Protein AF-S0FCI5-F1 (afdb_monomer)

Mean predicted aligned error: 10.18 Å

Organism: NCBI:txid547042

Nearest PDB structures (foldseek):
  4xsh-assembly1_A  TM=2.974E-01  e=1.223E+00  Homo sapiens
  5ded-assembly2_H  TM=2.286E-01  e=2.019E+00  Bacillus subtilis PY79

Foldseek 3Di:
DPPVPVLQVVLQVDCLQQDAPLSSVVVSCVSVVHDQLVQEWEQAPEADPDPSDGQWPGWDWDFDPDVVDGRIHIYTYGNHDFPVNVDDPVVQDDPDLDDPPDDPVSSVVSVVVVVVSSVVVSVVRRVVSSVVSSVVSVVVVD

Radius of gyration: 18.37 Å; Cα contacts (8 Å, |Δi|>4): 162; chains: 1; bounding box: 46×34×46 Å

Secondary structure (DSSP, 8-state):
-TTSHHHHHHHHHSSGGGS-HHHHHHHHHHHHTS--GGGEEEEE----SSTT--SEEEEEEEEEEETTEEEEEEEEEESS--GGGGS-GGGTS-S-S--TT--HHHHHHHHHHHHHHHHHHHHHHHHHHHHHHHHHHHHHT-

pLDDT: mean 75.14, std 11.74, range [37.97, 89.06]

Sequence (142 aa):
MLAQKKPLENIQRSQAINFVAEIFYDELQFILDRRLVDHTMVNCHGMNSRVKSRDVLSVSEQHIATANADKEYILLNLARNSIYHQLPELLFHPLVLSTPGMSNKEIVEAIRANEKQDKELIQFFAPFDTEFFKEKVRINNR

Solvent-accessible surface area (backbone atoms only — not comparable to full-atom values): 8362 Å² total; per-residue (Å²): 125,89,73,63,59,60,62,51,58,49,47,67,71,42,76,51,40,70,33,56,53,56,60,34,50,51,52,50,29,59,77,65,74,46,90,49,80,93,33,54,42,35,44,48,74,29,71,58,96,49,96,84,60,51,40,37,71,47,76,46,81,45,76,48,79,46,102,88,47,80,44,71,27,42,36,40,33,28,38,37,66,33,67,63,75,73,48,68,61,75,82,82,44,75,99,67,92,67,66,97,82,71,49,76,67,53,52,53,50,51,52,54,52,50,58,50,51,51,53,53,50,45,60,68,41,22,67,57,43,26,53,55,48,53,50,50,41,58,58,72,74,104

Structure (mmCIF, N/CA/C/O backbone):
data_AF-S0FCI5-F1
#
_entry.id   AF-S0FCI5-F1
#
loop_
_atom_site.group_PDB
_atom_site.id
_atom_site.type_symbol
_atom_site.label_atom_id
_atom_site.label_alt_id
_atom_site.label_comp_id
_atom_site.label_asym_id
_atom_site.label_entity_id
_atom_site.label_seq_id
_atom_site.pdbx_PDB_ins_code
_atom_site.Cartn_x
_atom_site.Cartn_y
_atom_site.Cartn_z
_atom_site.occupancy
_atom_site.B_iso_or_equiv
_atom_site.auth_seq_id
_atom_site.auth_comp_id
_atom_site.auth_asym_id
_atom_site.auth_atom_id
_atom_site.pdbx_PDB_model_num
ATOM 1 N N . MET A 1 1 ? -10.424 20.175 5.854 1.00 37.97 1 MET A N 1
ATOM 2 C CA . MET A 1 1 ? -10.261 21.185 6.947 1.00 37.97 1 MET A CA 1
ATOM 3 C C . MET A 1 1 ? -9.251 20.661 7.976 1.00 37.97 1 MET A C 1
ATOM 5 O O . MET A 1 1 ? -9.254 19.470 8.233 1.00 37.97 1 MET A O 1
ATOM 9 N N . LEU A 1 2 ? -8.422 21.530 8.578 1.00 42.03 2 LEU A N 1
ATOM 10 C CA . LEU A 1 2 ? -7.223 21.268 9.418 1.00 42.03 2 LEU A CA 1
ATOM 11 C C . LEU A 1 2 ? -7.336 20.324 10.654 1.00 42.03 2 LEU A C 1
ATOM 13 O O . LEU A 1 2 ? -6.376 20.219 11.417 1.00 42.03 2 LEU A O 1
ATOM 17 N N . ALA A 1 3 ? -8.460 19.648 10.894 1.00 46.16 3 ALA A N 1
ATOM 18 C CA . ALA A 1 3 ? -8.691 18.886 12.126 1.00 46.16 3 ALA A CA 1
ATOM 19 C C . ALA A 1 3 ? -8.003 17.503 12.161 1.00 46.16 3 ALA A C 1
ATOM 21 O O . ALA A 1 3 ? -7.606 17.055 13.235 1.00 46.16 3 ALA A O 1
ATOM 22 N N . GLN A 1 4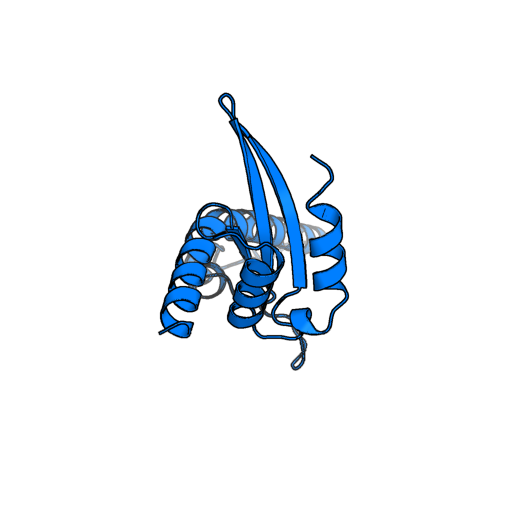 ? -7.804 16.856 11.007 1.00 53.00 4 GLN A N 1
ATOM 23 C CA . GLN A 1 4 ? -7.301 15.472 10.923 1.00 53.00 4 GLN A CA 1
ATOM 24 C C . GLN A 1 4 ? -5.765 15.354 10.927 1.00 53.00 4 GLN A C 1
ATOM 26 O O . GLN A 1 4 ? -5.198 14.301 11.218 1.00 53.00 4 GLN A O 1
ATOM 31 N N . LYS A 1 5 ? -5.055 16.465 10.705 1.00 57.44 5 LYS A N 1
ATOM 32 C CA . LYS A 1 5 ? -3.588 16.458 10.633 1.00 57.44 5 LYS A CA 1
ATOM 33 C C . LYS A 1 5 ? -2.926 16.129 11.980 1.00 57.44 5 LYS A C 1
ATOM 35 O O . LYS A 1 5 ? -1.921 15.426 12.028 1.00 57.44 5 LYS A O 1
ATOM 40 N N . LYS A 1 6 ? -3.524 16.588 13.087 1.00 59.38 6 LYS A N 1
ATOM 41 C CA . LYS A 1 6 ? -3.042 16.330 14.457 1.00 59.38 6 LYS A CA 1
ATOM 42 C C . LYS A 1 6 ? -3.079 14.843 14.852 1.00 59.38 6 LYS A C 1
ATOM 44 O O . LYS A 1 6 ? -2.056 14.362 15.338 1.00 59.38 6 LYS A O 1
ATOM 49 N N . PRO A 1 7 ? -4.189 14.097 14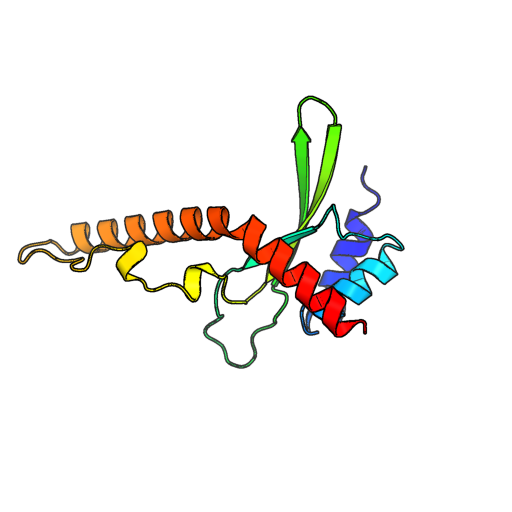.679 1.00 63.97 7 PRO A N 1
ATOM 50 C CA . PRO A 1 7 ? -4.217 12.675 15.030 1.00 63.97 7 PRO A CA 1
ATOM 51 C C . PRO A 1 7 ? -3.266 11.825 14.173 1.00 63.97 7 PRO A C 1
ATOM 53 O O . PRO A 1 7 ? -2.631 10.918 14.709 1.00 63.97 7 PRO A O 1
ATOM 56 N N . LEU A 1 8 ? -3.078 12.155 12.891 1.00 67.06 8 LEU A N 1
ATOM 57 C CA . LEU A 1 8 ? -2.139 11.437 12.020 1.00 67.06 8 LEU A CA 1
ATOM 58 C C . LEU A 1 8 ? -0.672 11.660 12.397 1.00 67.06 8 LEU A C 1
ATOM 60 O O . LEU A 1 8 ? 0.104 10.710 12.472 1.00 67.06 8 LEU A O 1
ATOM 64 N N . GLU A 1 9 ? -0.273 12.896 12.687 1.00 67.19 9 GLU A N 1
ATOM 65 C CA . GLU A 1 9 ? 1.089 13.168 13.160 1.00 67.19 9 GLU A CA 1
ATOM 66 C C . GLU A 1 9 ? 1.356 12.503 14.521 1.00 67.19 9 GLU A C 1
ATOM 68 O O . GLU A 1 9 ? 2.461 12.017 14.773 1.00 67.19 9 GLU A O 1
ATOM 73 N N . ASN A 1 10 ? 0.337 12.414 15.380 1.00 67.31 10 ASN A N 1
ATOM 74 C CA . ASN A 1 10 ? 0.439 11.739 16.671 1.00 67.31 10 ASN A CA 1
ATOM 75 C C . ASN A 1 10 ? 0.583 10.219 16.524 1.00 67.31 10 ASN A C 1
ATOM 77 O O . ASN A 1 10 ? 1.436 9.636 17.192 1.00 67.31 10 ASN A O 1
ATOM 81 N N . ILE A 1 11 ? -0.191 9.570 15.645 1.00 70.50 11 ILE A N 1
ATOM 82 C CA . ILE A 1 11 ? -0.103 8.113 15.455 1.00 70.50 11 ILE A CA 1
ATOM 83 C C . ILE A 1 11 ? 1.198 7.704 14.753 1.00 70.50 11 ILE A C 1
ATOM 85 O O . ILE A 1 11 ? 1.775 6.670 15.076 1.00 70.50 11 ILE A O 1
ATOM 89 N N . GLN A 1 12 ? 1.724 8.550 13.862 1.00 66.94 12 GLN A N 1
ATOM 90 C CA . GLN A 1 12 ? 3.041 8.337 13.259 1.00 66.94 12 GLN A CA 1
ATOM 91 C C . GLN A 1 12 ? 4.187 8.416 14.274 1.00 66.94 12 GLN A C 1
ATOM 93 O O . GLN A 1 12 ? 5.214 7.758 14.102 1.00 66.94 12 GLN A O 1
ATOM 98 N N . ARG A 1 13 ? 4.031 9.245 15.311 1.00 66.81 13 ARG A N 1
ATOM 99 C CA . ARG A 1 13 ? 5.012 9.422 16.391 1.00 66.81 13 ARG A CA 1
ATOM 100 C C . ARG A 1 13 ? 4.805 8.458 17.561 1.00 66.81 13 ARG A C 1
ATOM 102 O O . ARG A 1 13 ? 5.662 8.401 18.440 1.00 66.81 13 ARG A O 1
ATOM 109 N N . SER A 1 14 ? 3.691 7.729 17.595 1.00 70.25 14 SER A N 1
ATOM 110 C CA . SER A 1 14 ? 3.391 6.763 18.653 1.00 70.25 14 SER A CA 1
ATOM 111 C C . SER A 1 14 ? 4.141 5.443 18.435 1.00 70.25 14 SER A C 1
ATOM 113 O O . SER A 1 14 ? 4.848 5.269 17.446 1.00 70.25 14 SER A O 1
ATOM 115 N N . GLN A 1 15 ? 3.996 4.481 19.352 1.00 72.94 15 GLN A N 1
ATOM 116 C CA . GLN A 1 15 ? 4.522 3.128 19.133 1.00 72.94 15 GLN A CA 1
ATOM 117 C C . GLN A 1 15 ? 3.696 2.308 18.130 1.00 72.94 15 GLN A C 1
ATOM 119 O O . GLN A 1 15 ? 4.191 1.287 17.654 1.00 72.94 15 GLN A O 1
ATOM 124 N N . ALA A 1 16 ? 2.486 2.756 17.770 1.00 72.12 16 ALA A N 1
ATOM 125 C CA . ALA A 1 16 ? 1.565 2.006 16.916 1.00 72.12 16 ALA A CA 1
ATOM 126 C C . ALA A 1 16 ? 2.140 1.748 15.521 1.00 72.12 16 ALA A C 1
ATOM 128 O O . ALA A 1 16 ? 1.911 0.707 14.924 1.00 72.12 16 ALA A O 1
ATOM 129 N N . ILE A 1 17 ? 2.964 2.657 15.014 1.00 75.69 17 ILE A N 1
ATOM 130 C CA . ILE A 1 17 ? 3.646 2.519 13.723 1.00 75.69 17 ILE A CA 1
ATOM 131 C C . ILE A 1 17 ? 4.719 1.405 13.690 1.00 75.69 17 ILE A C 1
ATOM 133 O O . ILE A 1 17 ? 5.321 1.149 12.648 1.00 75.69 17 ILE A O 1
ATOM 137 N N . ASN A 1 18 ? 5.013 0.769 14.829 1.00 78.94 18 ASN A N 1
ATOM 138 C CA . ASN A 1 18 ? 5.817 -0.455 14.884 1.00 78.94 18 ASN A CA 1
ATOM 139 C C . ASN A 1 18 ? 4.956 -1.721 14.801 1.00 78.94 18 ASN A C 1
ATOM 141 O O . ASN A 1 18 ? 5.507 -2.819 14.735 1.00 78.94 18 ASN A O 1
ATOM 145 N N . PHE A 1 19 ? 3.630 -1.589 14.832 1.00 80.62 19 PHE A N 1
ATOM 146 C CA . PHE A 1 19 ? 2.731 -2.710 14.632 1.00 80.62 19 PHE A CA 1
ATOM 147 C C . PHE A 1 19 ? 2.705 -3.146 13.171 1.00 80.62 19 PHE A C 1
ATOM 149 O O . PHE A 1 19 ? 3.100 -2.427 12.249 1.00 80.62 19 PHE A O 1
ATOM 156 N N . VAL A 1 20 ? 2.216 -4.367 12.993 1.00 83.56 20 VAL A N 1
ATOM 157 C CA . VAL A 1 20 ? 1.833 -4.909 11.696 1.00 83.56 20 VAL A CA 1
ATOM 158 C C . VAL A 1 20 ? 0.735 -4.021 11.094 1.00 83.56 20 VAL A C 1
ATOM 160 O O . VAL A 1 20 ? -0.110 -3.497 11.822 1.00 83.56 20 VAL A O 1
ATOM 163 N N . ALA A 1 21 ? 0.760 -3.840 9.774 1.00 84.25 21 ALA A N 1
ATOM 164 C CA . ALA A 1 21 ? -0.082 -2.894 9.049 1.00 84.25 21 ALA A CA 1
ATOM 165 C C . ALA A 1 21 ? -1.581 -3.052 9.341 1.00 84.25 21 ALA A C 1
ATOM 167 O O . ALA A 1 21 ? -2.272 -2.047 9.479 1.00 84.25 21 ALA A O 1
ATOM 168 N N . GLU A 1 22 ? -2.073 -4.285 9.474 1.00 85.50 22 GLU A N 1
ATOM 169 C CA . GLU A 1 22 ? -3.467 -4.578 9.813 1.00 85.50 22 GLU A CA 1
ATOM 170 C C . GLU A 1 22 ? -3.846 -4.009 11.191 1.00 85.50 22 GLU A C 1
ATOM 172 O O . GLU A 1 22 ? -4.807 -3.253 11.297 1.00 85.50 22 GLU A O 1
ATOM 177 N N . ILE A 1 23 ? -3.037 -4.274 12.222 1.00 84.69 23 ILE A N 1
ATOM 178 C CA . ILE A 1 23 ? -3.271 -3.771 13.587 1.00 84.69 23 ILE A CA 1
ATOM 179 C C . ILE A 1 23 ? -3.141 -2.249 13.639 1.00 84.69 23 ILE A C 1
ATOM 181 O O . ILE A 1 23 ? -3.958 -1.569 14.251 1.00 84.69 23 ILE A O 1
ATOM 185 N N . PHE A 1 24 ? -2.133 -1.693 12.964 1.00 86.00 24 PHE A N 1
ATOM 186 C CA . PHE A 1 24 ? -1.978 -0.246 12.862 1.00 86.00 24 PHE A CA 1
ATOM 187 C C . PHE A 1 24 ? -3.200 0.415 12.209 1.00 86.00 24 PHE A C 1
ATOM 189 O O . PHE A 1 24 ? -3.627 1.485 12.638 1.00 86.00 24 PHE A O 1
ATOM 196 N N . TYR A 1 25 ? -3.761 -0.211 11.174 1.00 85.12 25 TYR A N 1
ATOM 197 C CA . TYR A 1 25 ? -4.947 0.289 10.492 1.00 85.12 25 TYR A CA 1
ATOM 198 C C . TYR A 1 25 ? -6.191 0.244 11.390 1.00 85.12 25 TYR A C 1
ATOM 200 O O . TYR A 1 25 ? -6.977 1.192 11.388 1.00 85.12 25 TYR A O 1
ATOM 208 N N . ASP A 1 26 ? -6.350 -0.802 12.199 1.00 83.38 26 ASP A N 1
ATOM 209 C CA . ASP A 1 26 ? -7.438 -0.891 13.177 1.00 83.38 26 ASP A CA 1
ATOM 210 C C . ASP A 1 26 ? -7.314 0.178 14.276 1.00 83.38 26 ASP A C 1
ATOM 212 O O . ASP A 1 26 ? -8.282 0.888 14.555 1.00 83.38 26 ASP A O 1
ATOM 216 N N . GLU A 1 27 ? -6.112 0.396 14.817 1.00 82.69 27 GLU A N 1
ATOM 217 C CA . GLU A 1 27 ? -5.828 1.489 15.763 1.00 82.69 27 GLU A CA 1
ATOM 218 C C . GLU A 1 27 ? -6.109 2.869 15.152 1.00 82.69 27 GLU A C 1
ATOM 220 O O . GLU A 1 27 ? -6.659 3.765 15.795 1.00 82.69 27 GLU A O 1
ATOM 225 N N . LEU A 1 28 ? -5.760 3.050 13.879 1.00 83.62 28 LEU A N 1
ATOM 226 C CA . LEU A 1 28 ? -6.005 4.290 13.156 1.00 83.62 28 LEU A CA 1
ATOM 227 C C . LEU A 1 28 ? -7.508 4.544 12.958 1.00 83.62 28 LEU A C 1
ATOM 229 O O . LEU A 1 28 ? -7.956 5.678 13.129 1.00 83.62 28 LEU A O 1
ATOM 233 N N . GLN A 1 29 ? -8.297 3.508 12.660 1.00 82.50 29 GLN A N 1
ATOM 234 C CA . GLN A 1 29 ? -9.761 3.606 12.623 1.00 82.50 29 GLN A CA 1
ATOM 235 C C . GLN A 1 29 ? -10.346 3.943 13.997 1.00 82.50 29 GLN A C 1
ATOM 237 O O . GLN A 1 29 ? -11.251 4.773 14.076 1.00 82.50 29 GLN A O 1
ATOM 242 N N . PHE A 1 30 ? -9.814 3.341 15.064 1.00 82.00 30 PHE A N 1
ATOM 243 C CA . PHE A 1 30 ? -10.244 3.599 16.437 1.00 82.00 30 PHE A CA 1
ATOM 244 C C . PHE A 1 30 ? -9.986 5.052 16.857 1.00 82.00 30 PHE A C 1
ATOM 246 O O . PHE A 1 30 ? -10.890 5.728 17.336 1.00 82.00 30 PHE A O 1
ATOM 253 N N . ILE A 1 31 ? -8.779 5.574 16.613 1.00 80.81 31 ILE A N 1
ATOM 254 C CA . ILE A 1 31 ? -8.410 6.959 16.958 1.00 80.81 31 ILE A CA 1
ATOM 255 C C . ILE A 1 31 ? -9.231 7.982 16.166 1.00 80.81 31 ILE A C 1
ATOM 257 O O . ILE A 1 31 ? -9.538 9.060 16.676 1.00 80.81 31 ILE A O 1
ATOM 261 N N . LEU A 1 32 ? -9.559 7.667 14.913 1.00 77.25 32 LEU A N 1
ATOM 262 C CA . LEU A 1 32 ? -10.327 8.551 14.039 1.00 77.25 32 LEU A CA 1
ATOM 263 C C . LEU A 1 32 ? -11.847 8.390 14.198 1.00 77.25 32 LEU A C 1
ATOM 265 O O . LEU A 1 32 ? -12.582 9.148 13.564 1.00 77.25 32 LEU A O 1
ATOM 269 N N . ASP A 1 33 ? -12.297 7.423 15.005 1.00 76.69 33 ASP A N 1
ATOM 270 C CA . ASP A 1 33 ? -13.700 7.076 15.270 1.00 76.69 33 ASP A CA 1
ATOM 271 C C . ASP A 1 33 ? -14.557 6.979 13.989 1.00 76.69 33 ASP A C 1
ATOM 273 O O . ASP A 1 33 ? -15.701 7.429 13.914 1.00 76.69 33 ASP A O 1
ATOM 277 N N . ARG A 1 34 ? -13.971 6.438 12.910 1.00 74.56 34 ARG A N 1
ATOM 278 C CA . ARG A 1 34 ? -14.635 6.313 11.603 1.00 74.56 34 ARG A CA 1
ATOM 279 C C . ARG A 1 34 ? -14.155 5.096 10.826 1.00 74.56 34 ARG A C 1
ATOM 281 O O . ARG A 1 34 ? -12.983 4.729 10.867 1.00 74.56 34 ARG A O 1
ATOM 288 N N . ARG A 1 35 ? -15.060 4.510 10.037 1.00 72.81 35 ARG A N 1
ATOM 289 C CA . ARG A 1 35 ? -14.712 3.458 9.074 1.00 72.81 35 ARG A CA 1
ATOM 290 C C . ARG A 1 35 ? -14.025 4.080 7.868 1.00 72.81 35 ARG A C 1
ATOM 292 O O . ARG A 1 35 ? -14.619 4.884 7.157 1.00 72.81 35 ARG A O 1
ATOM 299 N N . LEU A 1 36 ? -12.783 3.679 7.631 1.00 71.50 36 LEU A N 1
ATOM 300 C CA . LEU A 1 36 ? -11.935 4.230 6.567 1.00 71.50 36 LEU A CA 1
ATOM 301 C C . LEU A 1 36 ? -11.880 3.347 5.322 1.00 71.50 36 LEU A C 1
ATOM 303 O O . LEU A 1 36 ? -11.103 3.614 4.407 1.00 71.50 36 LEU A O 1
ATOM 307 N N . VAL A 1 37 ? -12.718 2.310 5.274 1.00 69.12 37 VAL A N 1
ATOM 308 C CA . VAL A 1 37 ? -12.692 1.274 4.235 1.00 69.12 37 VAL A CA 1
ATOM 309 C C . VAL A 1 37 ? -12.809 1.872 2.831 1.00 69.12 37 VAL A C 1
ATOM 311 O O . VAL A 1 37 ? -12.054 1.487 1.946 1.00 69.12 37 VAL A O 1
ATOM 314 N N . ASP A 1 38 ? -13.666 2.871 2.627 1.00 69.38 38 ASP A N 1
ATOM 315 C CA . ASP A 1 38 ? -13.870 3.481 1.302 1.00 69.38 38 ASP A CA 1
ATOM 316 C C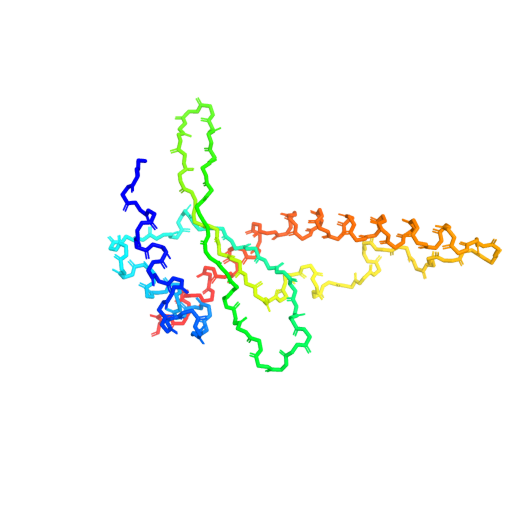 . ASP A 1 38 ? -12.901 4.638 0.998 1.00 69.38 38 ASP A C 1
ATOM 318 O O . ASP A 1 38 ? -12.829 5.116 -0.133 1.00 69.38 38 ASP A O 1
ATOM 322 N N . HIS A 1 39 ? -12.124 5.064 1.997 1.00 76.38 39 HIS A N 1
ATOM 323 C CA . HIS A 1 39 ? -11.239 6.230 1.942 1.00 76.38 39 HIS A CA 1
ATOM 324 C C . HIS A 1 39 ? -9.763 5.878 2.157 1.00 76.38 39 HIS A C 1
ATOM 326 O O . HIS A 1 39 ? -8.954 6.772 2.384 1.00 76.38 39 HIS A O 1
ATOM 332 N N . THR A 1 40 ? -9.388 4.601 2.080 1.00 82.69 40 THR A N 1
ATOM 333 C CA . THR A 1 40 ? -7.994 4.166 2.248 1.00 82.69 40 THR A CA 1
ATOM 334 C C . THR A 1 40 ? -7.405 3.715 0.925 1.00 82.69 40 THR A C 1
ATOM 336 O O . THR A 1 40 ? -8.016 2.920 0.213 1.00 82.69 40 THR A O 1
ATOM 339 N N . MET A 1 41 ? -6.198 4.192 0.635 1.00 84.06 41 MET A N 1
ATOM 340 C CA . MET A 1 41 ? -5.338 3.705 -0.437 1.00 84.06 41 MET A CA 1
ATOM 341 C C . MET A 1 41 ? -4.041 3.173 0.161 1.00 84.06 41 MET A C 1
ATOM 343 O O . MET A 1 41 ? -3.468 3.784 1.062 1.00 84.06 41 MET A O 1
ATOM 347 N N . VAL A 1 42 ? -3.567 2.044 -0.349 1.00 85.38 42 VAL A N 1
ATOM 348 C CA . VAL A 1 42 ? -2.334 1.399 0.096 1.00 85.38 42 VAL A CA 1
ATOM 349 C C . VAL A 1 42 ? -1.293 1.498 -1.005 1.00 85.38 42 VAL A C 1
ATOM 351 O O . VAL A 1 42 ? -1.525 1.056 -2.126 1.00 85.38 42 VAL A O 1
ATOM 354 N N . ASN A 1 43 ? -0.128 2.038 -0.656 1.00 85.31 43 ASN A N 1
ATOM 355 C CA . ASN A 1 43 ? 1.040 2.066 -1.522 1.00 85.31 43 ASN A CA 1
ATOM 356 C C . ASN A 1 43 ? 2.113 1.134 -0.970 1.00 85.31 43 ASN A C 1
ATOM 358 O O . ASN A 1 43 ? 2.686 1.366 0.097 1.00 85.31 43 ASN A O 1
ATOM 362 N N . CYS A 1 44 ? 2.400 0.089 -1.733 1.00 83.81 44 CYS A N 1
ATOM 363 C CA . CYS A 1 44 ? 3.427 -0.893 -1.429 1.00 83.81 44 CYS A CA 1
ATOM 364 C C . CYS A 1 44 ? 4.758 -0.466 -2.059 1.00 83.81 44 CYS A C 1
ATOM 366 O O . CYS A 1 44 ? 4.874 -0.397 -3.279 1.00 83.81 44 CYS A O 1
ATOM 368 N N . HIS A 1 45 ? 5.772 -0.207 -1.234 1.00 79.69 45 HIS A N 1
ATOM 369 C CA . HIS A 1 45 ? 7.100 0.237 -1.690 1.00 79.69 45 HIS A CA 1
ATOM 370 C C . HIS A 1 45 ? 8.094 -0.912 -1.910 1.00 79.69 45 HIS A C 1
ATOM 372 O O . HIS A 1 45 ? 9.272 -0.663 -2.152 1.00 79.69 45 HIS A O 1
ATOM 378 N N . GLY A 1 46 ? 7.635 -2.163 -1.826 1.00 71.94 46 GLY A N 1
ATOM 379 C CA . GLY A 1 46 ? 8.496 -3.338 -1.920 1.00 71.94 46 GLY A CA 1
ATOM 380 C C . GLY A 1 46 ? 9.225 -3.643 -0.610 1.00 71.94 46 GLY A C 1
ATOM 381 O O . GLY A 1 46 ? 9.239 -2.848 0.336 1.00 71.94 46 GLY A O 1
ATOM 382 N N . MET A 1 47 ? 9.795 -4.847 -0.534 1.00 67.44 47 MET A N 1
ATOM 383 C CA . MET A 1 47 ? 10.496 -5.328 0.652 1.00 67.44 47 MET A CA 1
ATOM 384 C C . MET A 1 47 ? 11.687 -4.427 0.977 1.00 67.44 47 MET A C 1
ATOM 386 O O . MET A 1 47 ? 12.599 -4.232 0.174 1.00 67.44 47 MET A O 1
ATOM 390 N N . ASN A 1 48 ? 11.707 -3.902 2.196 1.00 61.19 48 ASN A N 1
ATOM 391 C CA . ASN A 1 48 ? 12.864 -3.179 2.691 1.00 61.19 48 ASN A CA 1
ATOM 392 C C . ASN A 1 48 ? 13.995 -4.187 2.956 1.00 61.19 48 ASN A C 1
ATOM 394 O O . ASN A 1 48 ? 13.784 -5.215 3.597 1.00 61.19 48 ASN A O 1
ATOM 398 N N . SER A 1 49 ? 15.210 -3.896 2.487 1.00 54.16 49 SER A N 1
ATOM 399 C CA . SER A 1 49 ? 16.361 -4.812 2.564 1.00 54.16 49 SER A CA 1
ATOM 400 C C . SER A 1 49 ? 16.804 -5.163 3.993 1.00 54.16 49 SER A C 1
ATOM 402 O O . SER A 1 49 ? 17.674 -6.011 4.189 1.00 54.16 49 SER A O 1
ATOM 404 N N . ARG A 1 50 ? 16.223 -4.523 5.018 1.00 56.22 50 ARG A N 1
ATOM 405 C CA . ARG A 1 50 ? 16.544 -4.751 6.431 1.00 56.22 50 ARG A CA 1
ATOM 406 C C . ARG A 1 50 ? 15.533 -5.684 7.103 1.00 56.22 50 ARG A C 1
ATOM 408 O O . ARG A 1 50 ? 14.340 -5.402 7.147 1.00 56.22 50 ARG A O 1
ATOM 415 N N . VAL A 1 51 ? 16.058 -6.718 7.762 1.00 46.97 51 VAL A N 1
ATOM 416 C CA . VAL A 1 51 ? 15.336 -7.794 8.482 1.00 46.97 51 VAL A CA 1
ATOM 417 C C . VAL A 1 51 ? 14.420 -7.305 9.626 1.00 46.97 51 VAL A C 1
ATOM 419 O O . VAL A 1 51 ? 13.506 -8.015 10.023 1.00 46.97 51 VAL A O 1
ATOM 422 N N . LYS A 1 52 ? 14.626 -6.090 10.158 1.00 54.84 52 LYS A N 1
ATOM 423 C CA . LYS A 1 52 ? 13.779 -5.460 11.200 1.00 54.84 52 LYS A CA 1
ATOM 424 C C . LYS A 1 52 ? 13.073 -4.198 10.699 1.00 54.84 52 LYS A C 1
ATOM 426 O O . LYS A 1 52 ? 12.921 -3.224 11.436 1.00 54.84 52 LYS A O 1
ATOM 431 N N . SER A 1 53 ? 12.766 -4.154 9.410 1.00 65.75 53 SER A N 1
ATOM 432 C CA . SER A 1 53 ? 12.075 -3.015 8.825 1.00 65.75 53 SER A CA 1
ATOM 433 C C . SER A 1 53 ? 10.631 -2.953 9.313 1.00 65.75 53 SER A C 1
ATOM 435 O O . SER A 1 53 ? 9.984 -3.967 9.562 1.00 65.75 53 SER A O 1
ATOM 437 N N . ARG A 1 54 ? 10.160 -1.724 9.522 1.00 75.38 54 ARG A N 1
ATOM 438 C CA . ARG A 1 54 ? 8.789 -1.454 9.946 1.00 75.38 54 ARG A CA 1
ATOM 439 C C . ARG A 1 54 ? 7.851 -1.758 8.797 1.00 75.38 54 ARG A C 1
ATOM 441 O O . ARG A 1 54 ? 8.159 -1.429 7.655 1.00 75.38 54 ARG A O 1
ATOM 448 N N . ASP A 1 55 ? 6.718 -2.351 9.133 1.00 81.12 55 ASP A N 1
ATOM 449 C CA . ASP A 1 55 ? 5.700 -2.717 8.159 1.00 81.12 55 ASP A CA 1
ATOM 450 C C . ASP A 1 55 ? 5.001 -1.470 7.595 1.00 81.12 55 ASP A C 1
ATOM 452 O O . ASP A 1 55 ? 4.884 -1.291 6.383 1.00 81.12 55 ASP A O 1
ATOM 456 N N . VAL A 1 56 ? 4.645 -0.536 8.483 1.00 83.50 56 VAL A N 1
ATOM 457 C CA . VAL A 1 56 ? 4.118 0.783 8.124 1.00 83.50 56 VAL A CA 1
ATOM 458 C C . VAL A 1 56 ? 5.263 1.789 8.028 1.00 83.50 56 VAL A C 1
ATOM 460 O O . VAL A 1 56 ? 5.952 2.072 9.011 1.00 83.50 56 VAL A O 1
ATOM 463 N N . LEU A 1 57 ? 5.454 2.359 6.838 1.00 82.25 57 LEU A N 1
ATOM 464 C CA . LEU A 1 57 ? 6.454 3.396 6.584 1.00 82.25 57 LEU A CA 1
ATOM 465 C C . LEU A 1 57 ? 5.927 4.770 6.988 1.00 82.25 57 LEU A C 1
ATOM 467 O O . LEU A 1 57 ? 6.597 5.512 7.706 1.00 82.25 57 LEU A O 1
ATOM 471 N N . SER A 1 58 ? 4.730 5.117 6.518 1.00 79.94 58 SER A N 1
ATOM 472 C CA . SER A 1 58 ? 4.094 6.400 6.810 1.00 79.94 58 SER A CA 1
ATOM 473 C C . SER A 1 58 ? 2.608 6.389 6.464 1.00 79.94 58 SER A C 1
ATOM 475 O O . SER A 1 58 ? 2.125 5.534 5.721 1.00 79.94 58 SER A O 1
ATOM 477 N N . VAL A 1 59 ? 1.894 7.385 6.988 1.00 82.44 59 VAL A N 1
ATOM 478 C CA . VAL A 1 59 ? 0.487 7.651 6.662 1.00 82.44 59 VAL A CA 1
ATOM 479 C C . VAL A 1 59 ? 0.336 9.089 6.207 1.00 82.44 59 VAL A C 1
ATOM 481 O O . VAL A 1 59 ? 0.661 9.999 6.960 1.00 82.44 59 VAL A O 1
ATOM 484 N N . SER A 1 60 ? -0.171 9.331 5.013 1.00 79.25 60 SER A N 1
ATOM 485 C CA . SER A 1 60 ? -0.401 10.688 4.514 1.00 79.25 60 SER A CA 1
ATOM 486 C C . SER A 1 60 ? -1.851 10.886 4.111 1.00 79.25 60 SER A C 1
ATOM 488 O O . SER A 1 60 ? -2.528 9.936 3.745 1.00 79.25 60 SER A O 1
ATOM 490 N N . GLU A 1 61 ? -2.324 12.125 4.144 1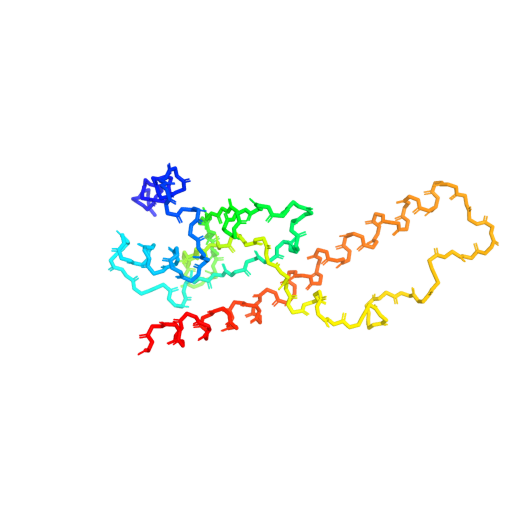.00 76.75 61 GLU A N 1
ATOM 491 C CA . GLU A 1 61 ? -3.609 12.487 3.546 1.00 76.75 61 GLU A CA 1
ATOM 492 C C . GLU A 1 61 ? -3.390 12.931 2.108 1.00 76.75 61 GLU A C 1
ATOM 494 O O . GLU A 1 61 ? -2.520 13.758 1.824 1.00 76.75 61 GLU A O 1
ATOM 499 N N . GLN A 1 62 ? -4.193 12.384 1.203 1.00 73.62 62 GLN A N 1
ATOM 500 C CA . GLN A 1 62 ? -4.246 12.790 -0.186 1.00 73.62 62 GLN A CA 1
ATOM 501 C C . GLN A 1 62 ? -5.654 13.287 -0.504 1.00 73.62 62 GLN A C 1
ATOM 503 O O . GLN A 1 62 ? -6.630 12.540 -0.449 1.00 73.62 62 GLN A O 1
ATOM 508 N N . HIS A 1 63 ? -5.748 14.569 -0.846 1.00 66.25 63 HIS A N 1
ATOM 509 C CA . HIS A 1 63 ? -6.983 15.186 -1.313 1.00 66.25 63 HIS A CA 1
ATOM 510 C C . HIS A 1 63 ? -7.079 15.001 -2.822 1.00 66.25 63 HIS A C 1
ATOM 512 O O . HIS A 1 63 ? -6.237 15.508 -3.568 1.00 66.25 63 HIS A O 1
ATOM 518 N N . ILE A 1 64 ? -8.089 14.263 -3.276 1.00 65.81 64 ILE A N 1
ATOM 519 C CA . ILE A 1 64 ? -8.395 14.155 -4.700 1.00 65.81 64 ILE A CA 1
ATOM 520 C C . ILE A 1 64 ? -9.597 15.054 -4.967 1.00 65.81 64 ILE A C 1
ATOM 522 O O . ILE A 1 64 ? -10.750 14.669 -4.751 1.00 65.81 64 ILE A O 1
ATOM 526 N N . ALA A 1 65 ? -9.309 16.262 -5.454 1.00 55.19 65 ALA A N 1
ATOM 527 C CA . ALA A 1 65 ? -10.320 17.177 -5.958 1.00 55.19 65 ALA A CA 1
ATOM 528 C C . ALA A 1 65 ? -10.896 16.594 -7.255 1.00 55.19 65 ALA A C 1
ATOM 530 O O . ALA A 1 65 ? -10.325 16.739 -8.336 1.00 55.19 65 ALA A O 1
ATOM 531 N N . THR A 1 66 ? -12.014 15.882 -7.141 1.00 55.62 66 THR A N 1
ATOM 532 C CA . THR A 1 66 ? -12.763 15.408 -8.308 1.00 55.62 66 THR A CA 1
ATOM 533 C C . THR A 1 66 ? -13.817 16.460 -8.645 1.00 55.62 66 THR A C 1
ATOM 535 O O . THR A 1 66 ? -14.312 17.129 -7.741 1.00 55.62 66 THR A O 1
ATOM 538 N N . ALA A 1 67 ? -14.202 16.591 -9.919 1.00 54.41 67 ALA A N 1
ATOM 539 C CA . ALA A 1 67 ? -15.117 17.632 -10.416 1.00 54.41 67 ALA A CA 1
ATOM 540 C C . ALA A 1 67 ? -16.423 17.817 -9.605 1.00 54.41 67 ALA A C 1
ATOM 542 O O . ALA A 1 67 ? -17.009 18.893 -9.649 1.00 54.41 67 ALA A O 1
ATOM 543 N N . ASN A 1 68 ? -16.850 16.799 -8.844 1.00 52.47 68 ASN A N 1
ATOM 544 C CA . ASN A 1 68 ? -18.101 16.804 -8.082 1.00 52.47 68 ASN A CA 1
ATOM 545 C C . ASN A 1 68 ? -17.940 16.618 -6.555 1.00 52.47 68 ASN A C 1
ATOM 547 O O . ASN A 1 68 ? -18.950 16.632 -5.858 1.00 52.47 68 ASN A O 1
ATOM 551 N N . ALA A 1 69 ? -16.725 16.421 -6.018 1.00 56.09 69 ALA A N 1
ATOM 552 C CA . ALA A 1 69 ? -16.478 16.321 -4.571 1.00 56.09 69 ALA A CA 1
ATOM 553 C C . ALA A 1 69 ? -14.976 16.366 -4.233 1.00 56.09 69 ALA A C 1
ATOM 555 O O . ALA A 1 69 ? -14.168 15.710 -4.898 1.00 56.09 69 ALA A O 1
ATOM 556 N N . ASP A 1 70 ? -14.622 17.066 -3.151 1.00 59.94 70 ASP A N 1
ATOM 557 C CA . ASP A 1 70 ? -13.325 16.911 -2.486 1.00 59.94 70 ASP A CA 1
ATOM 558 C C . ASP A 1 70 ? -13.375 15.632 -1.641 1.00 59.94 70 ASP A C 1
ATOM 560 O O . ASP A 1 70 ? -14.082 15.568 -0.632 1.00 59.94 70 ASP A O 1
ATOM 564 N N . LYS A 1 71 ? -12.713 14.569 -2.110 1.00 67.00 71 LYS A N 1
ATOM 565 C CA . LYS A 1 71 ? -12.616 13.308 -1.370 1.00 67.00 71 LYS A CA 1
ATOM 566 C C . LYS A 1 71 ? -11.258 13.241 -0.684 1.00 67.00 71 LYS A C 1
ATOM 568 O O . LYS A 1 71 ? -10.218 13.231 -1.344 1.00 67.00 71 LYS A O 1
ATOM 573 N N . GLU A 1 72 ? -11.291 13.167 0.642 1.00 70.81 72 GLU A N 1
ATOM 574 C CA . GLU A 1 72 ? -10.115 12.907 1.469 1.00 70.81 72 GLU A CA 1
ATOM 575 C C . GLU A 1 72 ? -9.820 11.399 1.444 1.00 70.81 72 GLU A C 1
ATOM 577 O O . GLU A 1 72 ? -10.684 10.589 1.794 1.00 70.81 72 GLU A O 1
ATOM 582 N N . TYR A 1 73 ? -8.614 11.025 1.014 1.00 78.94 73 TYR A N 1
ATOM 583 C CA . TYR A 1 73 ? -8.099 9.662 1.105 1.00 78.94 73 TYR A CA 1
ATOM 584 C C . TYR A 1 73 ? -6.926 9.605 2.078 1.00 78.94 73 TYR A C 1
ATOM 586 O O . TYR A 1 73 ? -6.066 10.487 2.103 1.00 78.94 73 TYR A O 1
ATOM 594 N N . ILE A 1 74 ? -6.869 8.537 2.862 1.00 82.75 74 ILE A N 1
ATOM 595 C CA . ILE A 1 74 ? -5.725 8.191 3.691 1.00 82.75 74 ILE A CA 1
ATOM 596 C C . ILE A 1 74 ? -4.844 7.250 2.882 1.00 82.75 74 ILE A C 1
ATOM 598 O O . ILE A 1 74 ? -5.250 6.153 2.506 1.00 82.75 74 ILE A O 1
ATOM 602 N N . LEU A 1 75 ? -3.627 7.699 2.616 1.00 85.25 75 LEU A N 1
ATOM 603 C CA . LEU A 1 75 ? -2.597 6.939 1.939 1.00 85.25 75 LEU A CA 1
ATOM 604 C C . LEU A 1 75 ? -1.714 6.244 2.975 1.00 85.25 75 LEU A C 1
ATOM 606 O O . LEU A 1 75 ? -0.992 6.894 3.735 1.00 85.25 75 LEU A O 1
ATOM 610 N N . LEU A 1 76 ? -1.756 4.918 2.980 1.00 86.75 76 LEU A N 1
ATOM 611 C CA . LEU A 1 76 ? -0.946 4.063 3.830 1.00 86.75 76 LEU A CA 1
ATOM 612 C C . LEU A 1 76 ? 0.256 3.553 3.031 1.00 86.75 76 LEU A C 1
ATOM 614 O O . LEU A 1 76 ? 0.109 2.745 2.116 1.00 86.75 76 LEU A O 1
ATOM 618 N N . ASN A 1 77 ? 1.453 4.027 3.371 1.00 87.25 77 ASN A N 1
ATOM 619 C CA . ASN A 1 77 ? 2.690 3.564 2.749 1.00 87.25 77 ASN A CA 1
ATOM 620 C C . ASN A 1 77 ? 3.235 2.371 3.533 1.00 87.25 77 ASN A C 1
ATOM 622 O O . ASN A 1 77 ? 3.590 2.506 4.707 1.00 87.25 77 ASN A O 1
ATOM 626 N N . LEU A 1 78 ? 3.327 1.219 2.875 1.00 86.19 78 LEU A N 1
ATOM 627 C CA . LEU A 1 78 ? 3.760 -0.042 3.469 1.00 86.19 78 LEU A CA 1
ATOM 628 C C . LEU A 1 78 ? 5.085 -0.514 2.870 1.00 86.19 78 LEU A C 1
ATOM 630 O O . LEU A 1 78 ? 5.314 -0.401 1.664 1.00 86.19 78 LEU A O 1
ATOM 634 N N . ALA A 1 79 ? 5.929 -1.120 3.702 1.00 84.50 79 ALA A N 1
ATOM 635 C CA . ALA A 1 79 ? 7.170 -1.787 3.300 1.00 84.50 79 ALA A CA 1
ATOM 636 C C . ALA A 1 79 ? 6.917 -3.226 2.811 1.00 84.50 79 ALA A C 1
ATOM 638 O O . ALA A 1 79 ? 7.670 -4.152 3.119 1.00 84.50 79 ALA A O 1
ATOM 639 N N . ARG A 1 80 ? 5.802 -3.430 2.104 1.00 84.00 80 ARG A N 1
ATOM 640 C CA . ARG A 1 80 ? 5.351 -4.735 1.622 1.00 84.00 80 ARG A CA 1
ATOM 641 C C . ARG A 1 80 ? 5.505 -4.835 0.116 1.00 84.00 80 ARG A C 1
ATOM 643 O O . ARG A 1 80 ? 5.490 -3.839 -0.606 1.00 84.00 80 ARG A O 1
ATOM 650 N N . ASN A 1 81 ? 5.598 -6.073 -0.349 1.00 84.25 81 ASN A N 1
ATOM 651 C CA . ASN A 1 81 ? 5.540 -6.386 -1.766 1.00 84.25 81 ASN A CA 1
ATOM 652 C C . ASN A 1 81 ? 4.118 -6.147 -2.286 1.00 84.25 81 ASN A C 1
ATOM 654 O O . ASN A 1 81 ? 3.176 -6.789 -1.820 1.00 84.25 81 ASN A O 1
ATOM 658 N N . SER A 1 82 ? 3.992 -5.243 -3.263 1.00 84.19 82 SER A N 1
ATOM 659 C CA . SER A 1 82 ? 2.813 -5.166 -4.140 1.00 84.19 82 SER A CA 1
ATOM 660 C C . SER A 1 82 ? 2.614 -6.505 -4.855 1.00 84.19 82 SER A C 1
ATOM 662 O O . SER A 1 82 ? 3.581 -7.251 -5.046 1.00 84.19 82 SER A O 1
ATOM 664 N N . ILE A 1 83 ? 1.396 -6.778 -5.316 1.00 85.88 83 ILE A N 1
ATOM 665 C CA . ILE A 1 83 ? 1.093 -7.839 -6.285 1.00 85.88 83 ILE A CA 1
ATOM 666 C C . ILE A 1 83 ? 2.065 -7.788 -7.465 1.00 85.88 83 ILE A C 1
ATOM 668 O O . ILE A 1 83 ? 2.525 -8.838 -7.901 1.00 85.88 83 ILE A O 1
ATOM 672 N N . TYR A 1 84 ? 2.457 -6.589 -7.908 1.00 85.62 84 TYR A N 1
ATOM 673 C CA . TYR A 1 84 ? 3.469 -6.403 -8.947 1.00 85.62 84 TYR A CA 1
ATOM 674 C C . TYR A 1 84 ? 4.746 -7.218 -8.691 1.00 85.62 84 TYR A C 1
ATOM 676 O O . TYR A 1 84 ? 5.192 -7.963 -9.555 1.00 85.62 84 TYR A O 1
ATOM 684 N N . HIS A 1 85 ? 5.281 -7.162 -7.470 1.00 83.44 85 HIS A N 1
ATOM 685 C CA . HIS A 1 85 ? 6.529 -7.841 -7.100 1.00 83.44 85 HIS A CA 1
ATOM 686 C C . HIS A 1 85 ? 6.389 -9.369 -7.027 1.00 83.44 85 HIS A C 1
ATOM 688 O O . HIS A 1 85 ? 7.385 -10.073 -6.881 1.00 83.44 85 HIS A O 1
ATOM 694 N N . GLN A 1 86 ? 5.161 -9.891 -7.043 1.00 83.31 86 GLN A N 1
ATOM 695 C CA . GLN A 1 86 ? 4.891 -11.330 -7.071 1.00 83.31 86 GLN A CA 1
ATOM 696 C C . GLN A 1 86 ? 4.739 -11.848 -8.503 1.00 83.31 86 GLN A C 1
ATOM 698 O O . GLN A 1 86 ? 4.739 -13.061 -8.718 1.00 83.31 86 GLN A O 1
ATOM 703 N N . LEU A 1 87 ? 4.586 -10.948 -9.477 1.00 85.38 87 LEU A N 1
ATOM 704 C CA . LEU A 1 87 ? 4.449 -11.318 -10.872 1.00 85.38 87 LEU A CA 1
ATOM 705 C C . LEU A 1 87 ? 5.824 -11.582 -11.501 1.00 85.38 87 LEU A C 1
ATOM 707 O O . LEU A 1 87 ? 6.812 -10.945 -11.131 1.00 85.38 87 LEU A O 1
ATOM 711 N N . PRO A 1 88 ? 5.908 -12.512 -12.469 1.00 83.75 88 PRO A N 1
ATOM 712 C CA . PRO A 1 88 ? 7.145 -12.758 -13.194 1.00 83.75 88 PRO A CA 1
ATOM 713 C C . PRO A 1 88 ? 7.651 -11.498 -13.903 1.00 83.75 88 PRO A C 1
ATOM 715 O O . PRO A 1 88 ? 6.918 -10.882 -14.677 1.00 83.75 88 PRO A O 1
ATOM 718 N N . GLU A 1 89 ? 8.933 -11.185 -13.711 1.00 77.94 89 GLU A N 1
ATOM 719 C CA . GLU A 1 89 ? 9.617 -10.028 -14.310 1.00 77.94 89 GLU A CA 1
ATOM 720 C C . GLU A 1 89 ? 9.493 -10.004 -15.846 1.00 77.94 89 GLU A C 1
ATOM 722 O O . GLU A 1 89 ? 9.323 -8.950 -16.453 1.00 77.94 89 GLU A O 1
ATOM 727 N N . LEU A 1 90 ? 9.449 -11.188 -16.469 1.00 78.75 90 LEU A N 1
ATOM 728 C CA . LEU A 1 90 ? 9.239 -11.386 -17.907 1.00 78.75 90 LEU A CA 1
ATOM 729 C C . LEU A 1 90 ? 7.968 -10.714 -18.461 1.00 78.75 90 LEU A C 1
ATOM 731 O O . LEU A 1 90 ? 7.901 -10.421 -19.652 1.00 78.75 90 LEU A O 1
ATOM 735 N N . LEU A 1 91 ? 6.942 -10.495 -17.635 1.00 79.12 91 LEU A N 1
ATOM 736 C CA . LEU A 1 91 ? 5.705 -9.850 -18.085 1.00 79.12 91 LEU A CA 1
ATOM 737 C C . LEU A 1 91 ? 5.877 -8.345 -18.328 1.00 79.12 91 LEU A C 1
ATOM 739 O O . LEU A 1 91 ? 5.071 -7.757 -19.048 1.00 79.12 91 LEU A O 1
ATOM 743 N N . PHE A 1 92 ? 6.902 -7.733 -17.733 1.00 78.00 92 PHE A N 1
ATOM 744 C CA . PHE A 1 92 ? 7.050 -6.279 -17.672 1.00 78.00 92 PHE A CA 1
ATOM 745 C C . PHE A 1 92 ? 8.416 -5.782 -18.149 1.00 78.00 92 PHE A C 1
ATOM 747 O O . PHE A 1 92 ? 8.512 -4.646 -18.613 1.00 78.00 92 PHE A O 1
ATOM 754 N N . HIS A 1 93 ? 9.446 -6.630 -18.118 1.00 73.88 93 HIS A N 1
ATOM 755 C CA . HIS A 1 93 ? 10.799 -6.275 -18.531 1.00 73.88 93 HIS A CA 1
ATOM 756 C C . HIS A 1 93 ? 11.293 -7.135 -19.700 1.00 73.88 93 HIS A C 1
ATOM 758 O O . HIS A 1 93 ? 10.989 -8.330 -19.784 1.00 73.88 93 HIS A O 1
ATOM 764 N N . PRO A 1 94 ? 12.091 -6.554 -20.613 1.00 69.12 94 PRO A N 1
ATOM 765 C CA . PRO A 1 94 ? 12.724 -7.315 -21.679 1.00 69.12 94 PRO A CA 1
ATOM 766 C C . PRO A 1 94 ? 13.745 -8.307 -21.103 1.00 69.12 94 PRO A C 1
ATOM 768 O O . PRO A 1 94 ? 14.547 -7.961 -20.241 1.00 69.12 94 PRO A O 1
ATOM 771 N N . LEU A 1 95 ? 13.775 -9.526 -21.652 1.00 60.38 95 LEU A N 1
ATOM 772 C CA . LEU A 1 95 ? 14.694 -10.613 -21.266 1.00 60.38 95 LEU A CA 1
ATOM 773 C C . LEU A 1 95 ? 16.188 -10.254 -21.349 1.00 60.38 95 LEU A C 1
ATOM 775 O O . LEU A 1 95 ? 17.026 -10.965 -20.797 1.00 60.38 95 LEU A O 1
ATOM 779 N N . VAL A 1 96 ? 16.534 -9.194 -22.082 1.00 57.62 96 VAL A N 1
ATOM 780 C CA . VAL A 1 96 ? 17.913 -8.779 -22.326 1.00 57.62 96 VAL A CA 1
ATOM 781 C C . VAL A 1 96 ? 18.006 -7.262 -22.179 1.00 57.62 96 VAL A C 1
ATOM 783 O O . VAL A 1 96 ? 17.589 -6.515 -23.059 1.00 57.62 96 VAL A O 1
ATOM 786 N N . LEU A 1 97 ? 18.584 -6.813 -21.065 1.00 58.03 97 LEU A N 1
ATOM 787 C CA . LEU A 1 97 ? 18.907 -5.405 -20.790 1.00 58.03 97 LEU A CA 1
ATOM 788 C C . LEU A 1 97 ? 20.142 -4.901 -21.553 1.00 58.03 97 LEU A C 1
ATOM 790 O O . LEU A 1 97 ? 20.451 -3.715 -21.523 1.00 58.03 97 LEU A O 1
ATOM 794 N N . SER A 1 98 ? 20.888 -5.800 -22.197 1.00 50.84 98 SER A N 1
ATOM 795 C CA . SER A 1 98 ? 22.220 -5.515 -22.729 1.00 50.84 98 SER A CA 1
ATOM 796 C C . SER A 1 98 ? 22.400 -6.154 -24.101 1.00 50.84 98 SER A C 1
ATOM 798 O O . SER A 1 98 ? 22.645 -7.353 -24.217 1.00 50.84 98 SER A O 1
ATOM 800 N N . THR A 1 99 ? 22.326 -5.360 -25.164 1.00 56.59 99 THR A N 1
ATOM 801 C CA . THR A 1 99 ? 22.935 -5.755 -26.439 1.00 56.59 99 THR A CA 1
ATOM 802 C C . THR A 1 99 ? 24.463 -5.693 -26.305 1.00 56.59 99 THR A C 1
ATOM 804 O O . THR A 1 99 ? 24.967 -4.737 -25.704 1.00 56.59 99 THR A O 1
ATOM 807 N N . PRO A 1 100 ? 25.231 -6.665 -26.841 1.00 47.94 100 PRO A N 1
ATOM 808 C CA . PRO A 1 10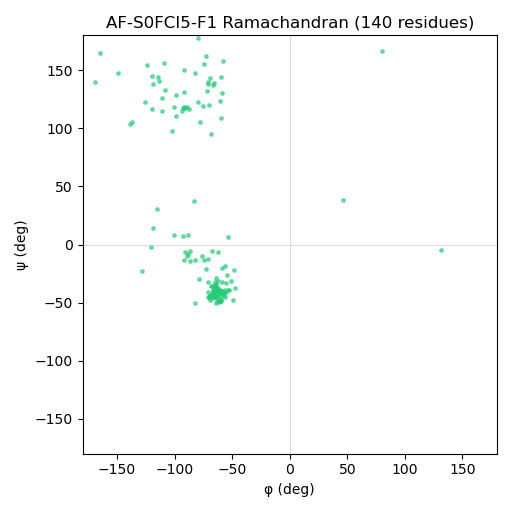0 ? 26.692 -6.626 -26.787 1.00 47.94 100 PRO A CA 1
ATOM 809 C C . PRO A 1 100 ? 27.202 -5.356 -27.490 1.00 47.94 100 PRO A C 1
ATOM 811 O O . PRO A 1 100 ? 27.078 -5.241 -28.706 1.00 47.94 100 PRO A O 1
ATOM 814 N N . GLY A 1 101 ? 27.724 -4.388 -26.726 1.00 59.81 101 GLY A N 1
ATOM 815 C CA . GLY A 1 101 ? 28.224 -3.105 -27.247 1.00 59.81 101 GLY A CA 1
ATOM 816 C C . GLY A 1 101 ? 27.730 -1.837 -26.535 1.00 59.81 101 GLY A C 1
ATOM 817 O O . GLY A 1 101 ? 28.216 -0.760 -26.868 1.00 59.81 101 GLY A O 1
ATOM 818 N N . MET A 1 102 ? 26.813 -1.937 -25.563 1.00 65.06 102 MET A N 1
ATOM 819 C CA . MET A 1 102 ? 26.326 -0.765 -24.817 1.00 65.06 102 MET A CA 1
ATOM 820 C C . MET A 1 102 ? 27.406 -0.120 -23.930 1.00 65.06 102 MET A C 1
ATOM 822 O O . MET A 1 102 ? 28.151 -0.799 -23.220 1.00 65.06 102 MET A O 1
ATOM 826 N N . SER A 1 103 ? 27.458 1.211 -23.938 1.00 70.19 103 SER A N 1
ATOM 827 C CA . SER A 1 103 ? 2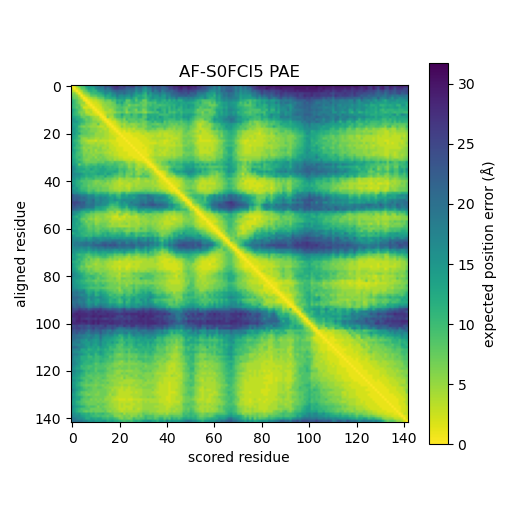8.320 2.027 -23.080 1.00 70.19 103 SER A CA 1
ATOM 828 C C . SER A 1 103 ? 27.807 2.068 -21.635 1.00 70.19 103 SER A C 1
ATOM 830 O O . SER A 1 103 ? 26.605 1.996 -21.389 1.00 70.19 103 SER A O 1
ATOM 832 N N . ASN A 1 104 ? 28.694 2.311 -20.660 1.00 74.56 104 ASN A N 1
ATOM 833 C CA . ASN A 1 104 ? 28.314 2.524 -19.252 1.00 74.56 104 ASN A CA 1
ATOM 834 C C . ASN A 1 104 ? 27.216 3.590 -19.081 1.00 74.56 104 ASN A C 1
ATOM 836 O O . ASN A 1 104 ? 26.407 3.493 -18.163 1.00 74.56 104 ASN A O 1
ATOM 840 N N . LYS A 1 105 ? 27.177 4.604 -19.958 1.00 78.50 105 LYS A N 1
ATOM 841 C CA . LYS A 1 105 ? 26.121 5.628 -19.945 1.00 78.50 105 LYS A CA 1
ATOM 842 C C . LYS A 1 105 ? 24.756 5.061 -20.336 1.00 78.50 105 LYS A C 1
ATOM 844 O O . LYS A 1 105 ? 23.777 5.344 -19.658 1.00 78.50 105 LYS A O 1
ATOM 849 N N . GLU A 1 106 ? 24.714 4.229 -21.371 1.00 76.62 106 GLU A N 1
ATOM 850 C CA . GLU A 1 106 ? 23.482 3.600 -21.859 1.00 76.62 106 GLU A CA 1
ATOM 851 C C . GLU A 1 106 ? 22.940 2.583 -20.847 1.00 76.62 106 GLU A C 1
ATOM 853 O O . GLU A 1 106 ? 21.735 2.514 -20.632 1.00 76.62 106 GLU A O 1
ATOM 858 N N . ILE A 1 107 ? 23.822 1.868 -20.136 1.00 76.00 107 ILE A N 1
ATOM 859 C CA . ILE A 1 107 ? 23.428 0.964 -19.043 1.00 76.00 107 ILE A CA 1
ATOM 860 C C . ILE A 1 107 ? 22.743 1.740 -17.908 1.00 76.00 107 ILE A C 1
ATOM 862 O O . ILE A 1 107 ? 21.693 1.329 -17.419 1.00 76.00 107 ILE A O 1
ATOM 866 N N . VAL A 1 108 ? 23.306 2.879 -17.491 1.00 81.19 108 VAL A N 1
ATOM 867 C CA . VAL A 1 108 ? 22.707 3.712 -16.432 1.00 81.19 108 VAL A CA 1
ATOM 868 C C . VAL A 1 108 ? 21.361 4.292 -16.874 1.00 81.19 108 VAL A C 1
ATOM 870 O O . VAL A 1 108 ? 20.433 4.373 -16.067 1.00 81.19 108 VAL A O 1
ATOM 873 N N . GLU A 1 109 ? 21.227 4.678 -18.144 1.00 81.56 109 GLU A N 1
ATOM 874 C CA . GLU A 1 109 ? 19.957 5.154 -18.699 1.00 81.56 109 GLU A CA 1
ATOM 875 C C . GLU A 1 109 ? 18.898 4.049 -18.762 1.00 81.56 109 GLU A C 1
ATOM 877 O O . GLU A 1 109 ? 17.758 4.296 -18.369 1.00 81.56 109 GLU A O 1
ATOM 882 N N . ALA A 1 110 ? 19.269 2.829 -19.160 1.00 77.88 110 ALA A N 1
ATOM 883 C CA . ALA A 1 110 ? 18.372 1.676 -19.165 1.00 77.88 110 ALA A CA 1
ATOM 884 C C . ALA A 1 110 ? 17.886 1.318 -17.750 1.00 77.88 110 ALA A C 1
ATOM 886 O O . ALA A 1 110 ? 16.692 1.111 -17.546 1.00 77.88 110 ALA A O 1
ATOM 887 N N . ILE A 1 111 ? 18.778 1.337 -16.750 1.00 80.25 111 ILE A N 1
ATOM 888 C CA . ILE A 1 111 ? 18.405 1.126 -15.339 1.00 80.25 111 ILE A CA 1
ATOM 889 C C . ILE A 1 111 ? 17.406 2.195 -14.885 1.00 80.25 111 ILE A C 1
ATOM 891 O O . ILE A 1 111 ? 16.366 1.871 -14.320 1.00 80.25 111 ILE A O 1
ATOM 895 N N . ARG A 1 112 ? 17.676 3.473 -15.176 1.00 82.94 112 ARG A N 1
ATOM 896 C CA . ARG A 1 112 ?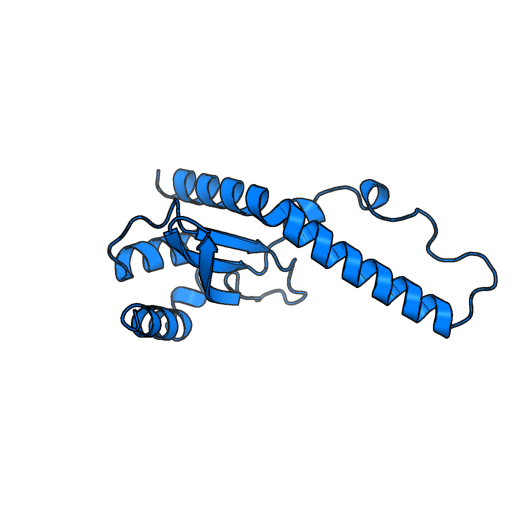 16.778 4.571 -14.793 1.00 82.94 112 ARG A CA 1
ATOM 897 C C . ARG A 1 112 ? 15.418 4.482 -15.496 1.00 82.94 112 ARG A C 1
ATOM 899 O O . ARG A 1 112 ? 14.404 4.845 -14.900 1.00 82.94 112 ARG A O 1
ATOM 906 N N . ALA A 1 113 ? 15.390 4.044 -16.753 1.00 83.00 113 ALA A N 1
ATOM 907 C CA . ALA A 1 113 ? 14.154 3.833 -17.497 1.00 83.00 113 ALA A CA 1
ATOM 908 C C . ALA A 1 113 ? 13.318 2.707 -16.872 1.00 83.00 113 ALA A C 1
ATOM 910 O O . ALA A 1 113 ? 12.131 2.917 -16.620 1.00 83.00 113 ALA A O 1
ATOM 911 N N . ASN A 1 114 ? 13.951 1.582 -16.528 1.00 81.19 114 ASN A N 1
ATOM 912 C CA . ASN A 1 114 ? 13.300 0.476 -15.829 1.00 81.19 114 ASN A CA 1
ATOM 913 C C . ASN A 1 114 ? 12.741 0.909 -14.469 1.00 81.19 114 ASN A C 1
ATOM 915 O O . ASN A 1 114 ? 11.560 0.709 -14.215 1.00 81.19 114 ASN A O 1
ATOM 919 N N . GLU A 1 115 ? 13.530 1.601 -13.640 1.00 82.25 115 GLU A N 1
ATOM 920 C CA . GLU A 1 115 ? 13.070 2.088 -12.328 1.00 82.25 115 GLU A CA 1
ATOM 921 C C . GLU A 1 115 ? 11.856 3.025 -12.434 1.00 82.25 115 GLU A C 1
ATOM 923 O O . GLU A 1 115 ? 11.024 3.105 -11.525 1.00 82.25 115 GLU A O 1
ATOM 928 N N . LYS A 1 116 ? 11.763 3.795 -13.524 1.00 85.00 116 LYS A N 1
ATOM 929 C CA . LYS A 1 116 ? 10.606 4.653 -13.780 1.00 85.00 116 LYS A CA 1
ATOM 930 C C . LYS A 1 116 ? 9.380 3.815 -14.144 1.00 85.00 116 LYS A C 1
ATOM 932 O O . LYS A 1 116 ? 8.309 4.073 -13.599 1.00 85.00 116 LYS A O 1
ATOM 937 N N . GLN A 1 117 ? 9.546 2.827 -15.022 1.00 83.75 117 GLN A N 1
ATOM 938 C CA . GLN A 1 117 ? 8.476 1.900 -15.391 1.00 83.75 117 GLN A CA 1
ATOM 939 C C . GLN A 1 117 ? 7.977 1.111 -14.177 1.00 83.75 117 GLN A C 1
ATOM 941 O O . GLN A 1 117 ? 6.771 1.020 -13.981 1.00 83.75 117 GLN A O 1
ATOM 946 N N . ASP A 1 118 ? 8.875 0.648 -13.306 1.00 83.19 118 ASP A N 1
ATOM 947 C CA . ASP A 1 118 ? 8.516 -0.040 -12.062 1.00 83.19 118 ASP A CA 1
ATOM 948 C C . ASP A 1 118 ? 7.600 0.807 -11.184 1.00 83.19 118 A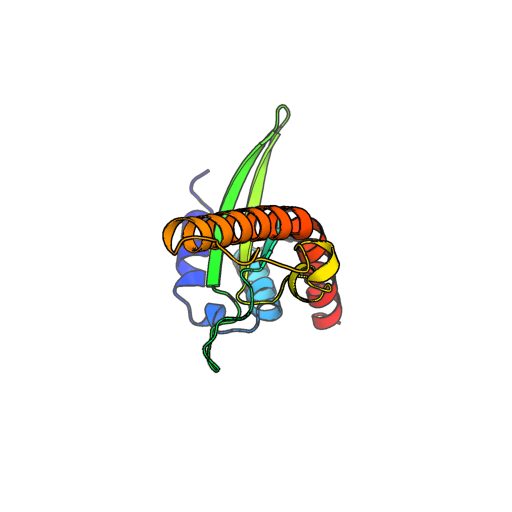SP A C 1
ATOM 950 O O . ASP A 1 118 ? 6.579 0.330 -10.694 1.00 83.19 118 ASP A O 1
ATOM 954 N N . LYS A 1 119 ? 7.918 2.094 -11.010 1.00 84.25 119 LYS A N 1
ATOM 955 C CA . LYS A 1 119 ? 7.079 3.007 -10.220 1.00 84.25 119 LYS A CA 1
ATOM 956 C C . LYS A 1 119 ? 5.696 3.195 -10.834 1.00 84.25 119 LYS A C 1
ATOM 958 O O . LYS A 1 119 ? 4.711 3.220 -10.099 1.00 84.25 119 LYS A O 1
ATOM 963 N N . GLU A 1 120 ? 5.621 3.322 -12.156 1.00 85.50 120 GLU A N 1
ATOM 964 C CA . GLU A 1 120 ? 4.352 3.450 -12.879 1.00 85.50 120 GLU A CA 1
ATOM 965 C C . GLU A 1 120 ? 3.514 2.167 -12.764 1.00 85.50 120 GLU A C 1
ATOM 967 O O . GLU A 1 120 ? 2.310 2.238 -12.515 1.00 85.50 120 GLU A O 1
ATOM 972 N N . LEU A 1 121 ? 4.147 0.996 -12.856 1.00 86.12 121 LEU A N 1
ATOM 973 C CA . LEU A 1 121 ? 3.492 -0.303 -12.704 1.00 86.12 121 LEU A CA 1
ATOM 974 C C . LEU A 1 121 ? 3.014 -0.532 -11.267 1.00 86.12 121 LEU A C 1
ATOM 976 O O . LEU A 1 121 ? 1.858 -0.891 -11.060 1.00 86.12 121 LEU A O 1
ATOM 980 N N . ILE A 1 122 ? 3.840 -0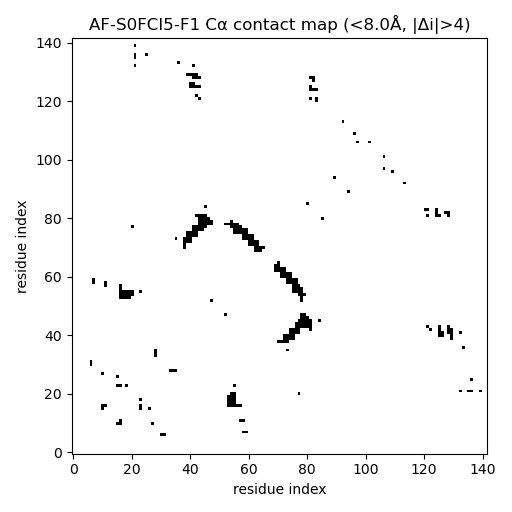.245 -10.260 1.00 85.88 122 ILE A N 1
ATOM 981 C CA . ILE A 1 122 ? 3.433 -0.306 -8.848 1.00 85.88 122 ILE A CA 1
ATOM 982 C C . ILE A 1 122 ? 2.229 0.610 -8.601 1.00 85.88 122 ILE A C 1
ATOM 984 O O . ILE A 1 122 ? 1.262 0.201 -7.959 1.00 85.88 122 ILE A O 1
ATOM 988 N N . GLN A 1 123 ? 2.240 1.829 -9.147 1.00 85.94 123 GLN A N 1
ATOM 989 C CA . GLN A 1 123 ? 1.110 2.749 -9.024 1.00 85.94 123 GLN A CA 1
ATOM 990 C C . GLN A 1 123 ? -0.146 2.225 -9.735 1.00 85.94 123 GLN A C 1
ATOM 992 O O . GLN A 1 123 ? -1.253 2.399 -9.224 1.00 85.94 123 GLN A O 1
ATOM 997 N N . PHE A 1 124 ? 0.009 1.558 -10.879 1.00 88.25 124 PHE A N 1
ATOM 998 C CA . PHE A 1 124 ? -1.089 0.895 -11.580 1.00 88.25 124 PHE A CA 1
ATOM 999 C C . PHE A 1 124 ? -1.704 -0.243 -10.751 1.00 88.25 124 PHE A C 1
ATOM 1001 O O . PHE A 1 124 ? -2.925 -0.401 -10.746 1.00 88.25 124 PHE A O 1
ATOM 1008 N N . PHE A 1 125 ? -0.888 -1.006 -10.017 1.00 88.19 125 PHE A N 1
ATOM 1009 C CA . PHE A 1 125 ? -1.355 -2.102 -9.162 1.00 88.19 125 PHE A CA 1
ATOM 1010 C C . PHE A 1 125 ? -1.858 -1.657 -7.778 1.00 88.19 125 PHE A C 1
ATOM 1012 O O . PHE A 1 125 ? -2.573 -2.422 -7.127 1.00 88.19 125 PHE A O 1
ATOM 1019 N N . ALA A 1 126 ? -1.592 -0.419 -7.354 1.00 87.31 126 ALA A N 1
ATOM 1020 C CA . ALA A 1 126 ? -2.002 0.105 -6.048 1.00 87.31 126 ALA A CA 1
ATOM 1021 C C . ALA A 1 126 ? -3.508 -0.055 -5.719 1.00 87.31 126 ALA A C 1
ATOM 1023 O O . ALA A 1 126 ? -3.828 -0.395 -4.574 1.00 87.31 126 ALA A O 1
ATOM 1024 N N . PRO A 1 127 ? -4.466 0.115 -6.660 1.00 87.38 127 PRO A N 1
ATOM 1025 C CA . PRO A 1 127 ? -5.880 -0.156 -6.390 1.00 87.38 127 PRO A CA 1
ATOM 1026 C C . PRO A 1 127 ? -6.153 -1.624 -6.039 1.00 87.38 127 PRO A C 1
ATOM 1028 O O . PRO A 1 127 ? -6.951 -1.902 -5.148 1.00 87.38 127 PRO A O 1
ATOM 1031 N N . PHE A 1 128 ? -5.465 -2.568 -6.688 1.00 89.06 128 PHE A N 1
ATOM 1032 C CA . PHE A 1 128 ? -5.589 -3.990 -6.366 1.00 89.06 128 PHE A CA 1
ATOM 1033 C C . PHE A 1 128 ? -4.985 -4.286 -4.996 1.00 89.06 128 PHE A C 1
ATOM 1035 O O . PHE A 1 128 ? -5.641 -4.907 -4.164 1.00 89.06 128 PHE A O 1
ATOM 1042 N N . ASP A 1 129 ? -3.776 -3.790 -4.726 1.00 87.19 129 ASP A N 1
ATOM 1043 C CA . ASP A 1 129 ? -3.125 -3.947 -3.420 1.00 87.19 129 ASP A CA 1
ATOM 1044 C C . ASP A 1 129 ? -3.998 -3.413 -2.279 1.00 87.19 129 ASP A C 1
ATOM 1046 O O . ASP A 1 129 ? -4.097 -4.029 -1.217 1.00 87.19 129 ASP A O 1
ATOM 1050 N N . THR A 1 130 ? -4.672 -2.288 -2.523 1.00 87.75 130 THR A N 1
ATOM 1051 C CA . THR A 1 130 ? -5.617 -1.666 -1.595 1.00 87.75 130 THR A CA 1
ATOM 1052 C C . THR A 1 130 ? -6.781 -2.600 -1.266 1.00 87.75 130 THR A C 1
ATOM 1054 O O . THR A 1 130 ? -7.078 -2.811 -0.090 1.00 87.75 130 THR A O 1
ATOM 1057 N N . GLU A 1 131 ? -7.419 -3.202 -2.269 1.00 86.94 131 GLU A N 1
ATOM 1058 C CA . GLU A 1 131 ? -8.524 -4.144 -2.050 1.00 86.94 131 GLU A CA 1
ATOM 1059 C C . GLU A 1 131 ? -8.059 -5.428 -1.350 1.00 86.94 131 GLU A C 1
ATOM 1061 O O . GLU A 1 131 ? -8.693 -5.884 -0.396 1.00 86.94 131 GLU A O 1
ATOM 1066 N N . PHE A 1 132 ? -6.902 -5.971 -1.736 1.00 87.69 132 PHE A N 1
ATOM 1067 C CA . PHE A 1 132 ? -6.305 -7.120 -1.050 1.00 87.69 132 PHE A CA 1
ATOM 1068 C C . PHE A 1 132 ? -5.984 -6.818 0.417 1.00 87.69 132 PHE A C 1
ATOM 1070 O O . PHE A 1 132 ? -6.178 -7.672 1.284 1.00 87.69 132 PHE A O 1
ATOM 1077 N N . PHE A 1 133 ? -5.498 -5.615 0.717 1.00 87.25 133 PHE A N 1
ATOM 1078 C CA . PHE A 1 133 ? -5.234 -5.196 2.088 1.00 87.25 133 PHE A CA 1
ATOM 1079 C C . PHE A 1 133 ? -6.524 -5.086 2.908 1.00 87.25 133 PHE A C 1
ATOM 1081 O O . PHE A 1 133 ? -6.582 -5.620 4.015 1.00 87.25 133 PHE A O 1
ATOM 1088 N N . LYS A 1 134 ? -7.581 -4.470 2.360 1.00 86.00 134 LYS A N 1
ATOM 1089 C CA . LYS A 1 134 ? -8.897 -4.400 3.021 1.00 86.00 134 LYS A CA 1
ATOM 1090 C C . LYS A 1 134 ? -9.438 -5.787 3.349 1.00 86.00 134 LYS A C 1
ATOM 1092 O O . LYS A 1 134 ? -9.954 -6.003 4.444 1.00 86.00 134 LYS A O 1
ATOM 1097 N N . GLU A 1 135 ? -9.283 -6.732 2.427 1.00 85.88 135 GLU A N 1
ATOM 1098 C CA . GLU A 1 135 ? -9.694 -8.115 2.650 1.00 85.88 135 GLU A CA 1
ATOM 1099 C C . GLU A 1 135 ? -8.905 -8.768 3.792 1.00 85.88 135 GLU A C 1
ATOM 1101 O O . GLU A 1 135 ? -9.496 -9.399 4.668 1.00 85.88 135 GLU A O 1
ATOM 1106 N N . LYS A 1 136 ? -7.582 -8.569 3.843 1.00 85.00 136 LYS A N 1
ATOM 1107 C CA . LYS A 1 136 ? -6.741 -9.074 4.940 1.00 85.00 136 LYS A CA 1
ATOM 1108 C C . LYS A 1 136 ? -7.157 -8.513 6.296 1.00 85.00 136 LYS A C 1
ATOM 1110 O O . LYS A 1 136 ? -7.306 -9.283 7.241 1.00 85.00 136 LYS A O 1
ATOM 1115 N N . VAL A 1 137 ? -7.405 -7.206 6.380 1.00 84.88 137 VAL A N 1
ATOM 1116 C CA . VAL A 1 137 ? -7.918 -6.557 7.599 1.00 84.88 137 VAL A CA 1
ATOM 1117 C C . VAL A 1 137 ? -9.265 -7.157 8.010 1.00 84.88 137 VAL A C 1
ATOM 1119 O O . VAL A 1 137 ? -9.492 -7.433 9.187 1.00 84.88 137 VAL A O 1
ATOM 1122 N N . ARG A 1 138 ? -10.165 -7.410 7.050 1.00 83.62 138 ARG A N 1
ATOM 1123 C CA . ARG A 1 138 ? -11.474 -8.023 7.318 1.00 83.62 138 ARG A CA 1
ATOM 1124 C C . ARG A 1 138 ? -11.355 -9.436 7.887 1.00 83.62 138 ARG A C 1
ATOM 1126 O O . ARG A 1 138 ? -12.141 -9.799 8.756 1.00 83.62 138 ARG A O 1
ATOM 1133 N N . ILE A 1 139 ? -10.406 -10.228 7.392 1.00 85.06 139 ILE A N 1
ATOM 1134 C CA . ILE A 1 139 ? -10.143 -11.586 7.885 1.00 85.06 139 ILE A CA 1
ATOM 1135 C C . ILE A 1 139 ? -9.501 -11.547 9.274 1.00 85.06 139 ILE A C 1
ATOM 1137 O O . ILE A 1 139 ? -9.882 -12.340 10.123 1.00 85.06 139 ILE A O 1
ATOM 1141 N N . ASN A 1 140 ? -8.567 -10.624 9.518 1.00 79.62 140 ASN A N 1
ATOM 1142 C CA . ASN A 1 140 ? -7.891 -10.488 10.812 1.00 79.62 140 ASN A CA 1
ATOM 1143 C C . ASN A 1 140 ? -8.846 -10.091 11.953 1.00 79.62 140 ASN A C 1
ATOM 1145 O O . ASN A 1 140 ? -8.607 -10.438 13.102 1.00 79.62 140 ASN A O 1
ATOM 1149 N N . ASN A 1 141 ? -9.927 -9.379 11.628 1.00 68.31 141 ASN A N 1
ATOM 1150 C CA . ASN A 1 141 ? -10.950 -8.935 12.576 1.00 68.31 141 ASN A CA 1
ATOM 1151 C C . ASN A 1 141 ? -12.092 -9.953 12.810 1.00 68.31 141 ASN A C 1
ATOM 1153 O O . ASN A 1 141 ? -13.095 -9.601 13.435 1.00 68.31 141 ASN A O 1
ATOM 1157 N N . ARG A 1 142 ? -11.985 -11.183 12.286 1.00 58.31 142 ARG A N 1
ATOM 1158 C CA . ARG A 1 142 ? -12.913 -12.296 12.566 1.00 58.31 142 ARG A CA 1
ATOM 1159 C C . ARG A 1 142 ? -12.385 -13.197 13.671 1.00 58.31 142 ARG A C 1
ATOM 1161 O O . ARG A 1 142 ? -13.233 -13.642 14.472 1.00 58.31 142 ARG A O 1
#